Protein AF-A0A352MUH2-F1 (afdb_monomer_lite)

pLDDT: mean 90.33, std 11.45, range [41.47, 98.5]

Secondary structure (DSSP, 8-state):
-EEEEEESSS--HHHHHHHHHHHHHTT--EEEEE-SSS-THHHHS--SS--SSEEEEETTEEEEES-SSHHHHHHHTT--TTSPP--SEEEEEE-SHHHHHHTTGGG-SEEEE---SSHHHH-GGG-TT----

Radius of gyration: 14.77 Å; chains: 1; bounding box: 37×29×37 Å

Foldseek 3Di:
DAEEEEEFQDDCLVVQVVVVLVVVVVVFAEEEEELEPVQCVPVVADDPDDDQWDWDDDNRYIYTTNDQEPQVVCVRVVHDSPDDDPGPYYYYYYYDPSSCVRHVVVPGPYYHYDADPDCVRVPVVVDPPDDTD

Structure (mmCIF, N/CA/C/O backbone):
data_AF-A0A352MUH2-F1
#
_entry.id   AF-A0A352MUH2-F1
#
loop_
_atom_site.group_PDB
_atom_site.id
_atom_site.type_symbol
_atom_site.label_atom_id
_atom_site.label_alt_id
_atom_site.label_comp_id
_atom_site.label_asym_id
_atom_site.label_entity_id
_atom_site.label_seq_id
_atom_site.pdbx_PDB_ins_code
_atom_site.Cartn_x
_atom_site.Cartn_y
_atom_site.Cartn_z
_atom_site.occupancy
_atom_site.B_iso_or_equiv
_atom_site.auth_seq_id
_atom_site.auth_comp_id
_atom_site.auth_asym_id
_atom_site.auth_atom_id
_atom_site.pdbx_PDB_model_num
ATOM 1 N N . MET A 1 1 ? -3.017 -6.505 12.575 1.00 91.00 1 MET A N 1
ATOM 2 C CA . MET A 1 1 ? -2.745 -6.099 11.185 1.00 91.00 1 MET A CA 1
ATOM 3 C C . MET A 1 1 ? -1.536 -6.844 10.637 1.00 91.00 1 MET A C 1
ATOM 5 O O . MET A 1 1 ? -0.491 -6.833 11.277 1.00 91.00 1 MET A O 1
ATOM 9 N N . LYS A 1 2 ? -1.660 -7.500 9.479 1.00 94.88 2 LYS A N 1
ATOM 10 C CA . LYS A 1 2 ? -0.549 -8.133 8.752 1.00 94.88 2 LYS A CA 1
ATOM 11 C C . LYS A 1 2 ? -0.150 -7.264 7.560 1.00 94.88 2 LYS A C 1
ATOM 13 O O . LYS A 1 2 ? -0.996 -6.945 6.733 1.00 94.88 2 LYS A O 1
ATOM 18 N N . LYS A 1 3 ? 1.131 -6.906 7.465 1.00 95.31 3 LYS A N 1
ATOM 19 C CA . LYS A 1 3 ? 1.693 -6.148 6.336 1.00 95.31 3 LYS A CA 1
ATOM 20 C C . LYS A 1 3 ? 2.300 -7.115 5.322 1.00 95.31 3 LYS A C 1
ATOM 22 O O . LYS A 1 3 ? 3.208 -7.866 5.682 1.00 95.31 3 LYS A O 1
ATOM 27 N N . ILE A 1 4 ? 1.797 -7.100 4.092 1.00 97.00 4 ILE A N 1
ATOM 28 C CA . ILE A 1 4 ? 2.264 -7.938 2.986 1.00 97.00 4 ILE A CA 1
ATOM 29 C C . ILE A 1 4 ? 2.706 -7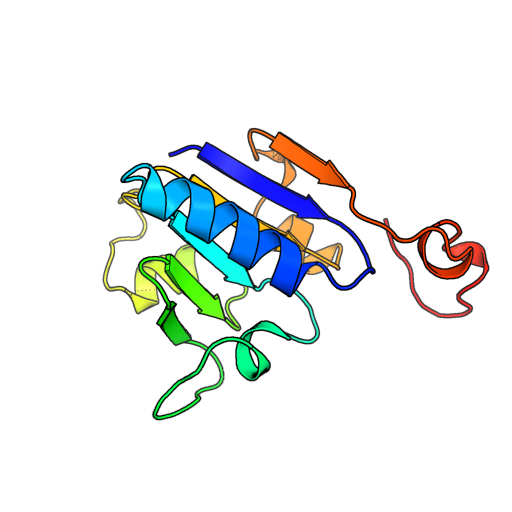.035 1.840 1.00 97.00 4 ILE A C 1
ATOM 31 O O . ILE A 1 4 ? 1.966 -6.149 1.427 1.00 97.00 4 ILE A O 1
ATOM 35 N N . SER A 1 5 ? 3.898 -7.279 1.314 1.00 97.38 5 SER A N 1
ATOM 36 C CA . SER A 1 5 ? 4.491 -6.444 0.270 1.00 97.38 5 SER A CA 1
ATOM 37 C C . SER A 1 5 ? 4.684 -7.261 -0.998 1.00 97.38 5 SER A C 1
ATOM 39 O O . SER A 1 5 ? 5.297 -8.325 -0.951 1.00 97.38 5 SER A O 1
ATOM 41 N N . PHE A 1 6 ? 4.173 -6.766 -2.119 1.00 97.44 6 PHE A N 1
ATOM 42 C CA . PHE A 1 6 ? 4.344 -7.336 -3.449 1.00 97.44 6 PHE A CA 1
ATOM 43 C C . PHE A 1 6 ? 5.333 -6.465 -4.217 1.00 97.44 6 PHE A C 1
ATOM 45 O O . PHE A 1 6 ? 5.079 -5.290 -4.460 1.00 97.44 6 PHE A O 1
ATOM 52 N N . ILE A 1 7 ? 6.480 -7.036 -4.567 1.00 95.12 7 ILE A N 1
ATOM 53 C CA . ILE A 1 7 ? 7.657 -6.299 -5.020 1.00 95.12 7 ILE A CA 1
ATOM 54 C C . ILE A 1 7 ? 8.024 -6.755 -6.429 1.00 95.12 7 ILE A C 1
ATOM 56 O O . ILE A 1 7 ? 8.189 -7.950 -6.666 1.00 95.12 7 ILE A O 1
ATOM 60 N N . GLY A 1 8 ? 8.176 -5.817 -7.360 1.00 91.56 8 GLY A N 1
ATOM 61 C CA . GLY A 1 8 ? 8.695 -6.108 -8.694 1.00 91.56 8 GLY A CA 1
ATOM 62 C C . GLY A 1 8 ? 8.250 -5.115 -9.761 1.00 91.56 8 GLY A C 1
ATOM 63 O O . GLY A 1 8 ? 7.250 -4.419 -9.605 1.00 91.56 8 GLY A O 1
ATOM 64 N N . ALA A 1 9 ? 8.997 -5.086 -10.863 1.00 88.00 9 ALA A N 1
ATOM 65 C CA . ALA A 1 9 ? 8.754 -4.242 -12.034 1.00 88.00 9 ALA A CA 1
ATOM 66 C C . ALA A 1 9 ? 7.521 -4.648 -12.857 1.00 88.00 9 ALA A C 1
ATOM 68 O O . ALA A 1 9 ? 6.969 -3.844 -13.610 1.00 88.00 9 ALA A O 1
ATOM 69 N N . TYR A 1 10 ? 7.137 -5.924 -12.771 1.00 90.06 10 TYR A N 1
ATOM 70 C CA . TYR A 1 10 ? 5.991 -6.460 -13.491 1.00 90.06 10 TYR A CA 1
ATOM 71 C C . TYR A 1 10 ? 4.687 -5.840 -12.974 1.00 90.06 10 TYR A C 1
ATOM 73 O O . TYR A 1 10 ? 4.611 -5.368 -11.835 1.00 90.06 10 TYR A O 1
ATOM 81 N N . ASP A 1 11 ? 3.656 -5.833 -13.816 1.00 90.56 11 ASP A N 1
ATOM 82 C CA . ASP A 1 11 ? 2.342 -5.340 -13.421 1.00 90.56 11 ASP A CA 1
ATOM 83 C C . ASP A 1 11 ? 1.676 -6.327 -12.454 1.00 90.56 11 ASP A C 1
ATOM 85 O O . ASP A 1 11 ? 1.365 -7.462 -12.811 1.00 90.56 11 ASP A O 1
ATOM 89 N N . LYS A 1 12 ? 1.512 -5.902 -11.200 1.00 94.50 12 LYS A N 1
ATOM 90 C CA . LYS A 1 12 ? 1.018 -6.740 -10.095 1.00 94.50 12 LYS A CA 1
ATOM 91 C C . LYS A 1 12 ? -0.389 -6.342 -9.661 1.00 94.50 12 LYS A C 1
ATOM 93 O O . LYS A 1 12 ? -0.993 -7.072 -8.879 1.00 94.50 12 LYS A O 1
ATOM 98 N N . THR A 1 13 ? -0.907 -5.210 -10.138 1.00 95.38 13 THR A N 1
ATOM 99 C CA . THR A 1 13 ? -2.074 -4.549 -9.547 1.00 95.38 13 THR A CA 1
ATOM 100 C C . THR A 1 13 ? -3.308 -5.455 -9.558 1.00 95.38 13 THR A C 1
ATOM 102 O O . THR A 1 13 ? -3.915 -5.667 -8.508 1.00 95.38 13 THR A O 1
ATOM 105 N N . ASP A 1 14 ? -3.620 -6.094 -10.691 1.00 94.62 14 ASP A N 1
ATOM 106 C CA . ASP A 1 14 ? -4.764 -7.013 -10.797 1.00 94.62 14 ASP A CA 1
ATOM 107 C C . ASP A 1 14 ? -4.630 -8.225 -9.866 1.00 94.62 14 ASP A C 1
ATOM 109 O O . ASP A 1 14 ? -5.577 -8.595 -9.170 1.00 94.62 14 ASP A O 1
ATOM 113 N N . LEU A 1 15 ? -3.440 -8.833 -9.807 1.00 95.81 15 LEU A N 1
ATOM 114 C CA . LEU A 1 15 ? -3.162 -9.963 -8.917 1.00 95.81 15 LEU A CA 1
ATOM 115 C C . LEU A 1 15 ? -3.421 -9.581 -7.453 1.00 95.81 15 LEU A C 1
ATOM 117 O O . LEU A 1 15 ? -4.072 -10.329 -6.722 1.00 95.81 15 LEU A O 1
ATOM 121 N N . ILE A 1 16 ? -2.925 -8.415 -7.034 1.00 97.75 16 ILE A N 1
ATOM 122 C CA . ILE A 1 16 ? -3.069 -7.909 -5.666 1.00 97.75 16 ILE A CA 1
ATOM 123 C C . ILE A 1 16 ? -4.545 -7.661 -5.340 1.00 97.75 16 ILE A C 1
ATOM 125 O O . ILE A 1 16 ? -5.011 -8.111 -4.290 1.00 97.75 16 ILE A O 1
ATOM 129 N N . ILE A 1 17 ? -5.292 -7.018 -6.243 1.00 97.12 17 ILE A N 1
ATOM 130 C CA . ILE A 1 17 ? -6.732 -6.771 -6.080 1.00 97.12 17 ILE A CA 1
ATOM 131 C C . ILE A 1 17 ? -7.498 -8.096 -5.968 1.00 97.12 17 ILE A C 1
ATOM 133 O O . ILE A 1 17 ? -8.320 -8.258 -5.064 1.00 97.12 17 ILE A O 1
ATOM 137 N N . TYR A 1 18 ? -7.199 -9.090 -6.811 1.00 96.75 18 TYR A N 1
ATOM 138 C CA . TYR A 1 18 ? -7.859 -10.395 -6.735 1.00 96.75 18 TYR A CA 1
ATOM 139 C C . TYR A 1 18 ? -7.595 -11.122 -5.414 1.00 96.75 18 TYR A C 1
ATOM 141 O O . TYR A 1 18 ? -8.526 -11.681 -4.829 1.00 96.75 18 TYR A O 1
ATOM 149 N N . ILE A 1 19 ? -6.359 -11.095 -4.908 1.00 97.81 19 ILE A N 1
ATOM 150 C CA . ILE A 1 19 ? -6.030 -11.681 -3.600 1.00 97.81 19 ILE A CA 1
ATOM 151 C C . ILE A 1 19 ? -6.754 -10.924 -2.477 1.00 97.81 19 ILE A C 1
ATOM 153 O O . ILE A 1 19 ? -7.310 -11.554 -1.575 1.00 97.81 19 ILE A O 1
ATOM 157 N N . ALA A 1 20 ? -6.787 -9.589 -2.532 1.00 98.19 20 ALA A N 1
ATOM 158 C CA . ALA A 1 20 ? -7.482 -8.764 -1.546 1.00 98.19 20 ALA A CA 1
ATOM 159 C C . ALA A 1 20 ? -8.979 -9.099 -1.505 1.00 98.19 20 ALA A C 1
ATOM 161 O O . ALA A 1 20 ? -9.540 -9.304 -0.429 1.00 98.19 20 ALA A O 1
ATOM 162 N N . ARG A 1 21 ? -9.601 -9.287 -2.670 1.00 97.81 21 ARG A N 1
ATOM 163 C CA . ARG A 1 21 ? -11.007 -9.680 -2.778 1.00 97.81 21 ARG A CA 1
ATOM 164 C C . ARG A 1 21 ? -11.305 -11.039 -2.154 1.00 97.81 21 ARG A C 1
ATOM 166 O O . ARG A 1 21 ? -12.336 -11.201 -1.506 1.00 97.81 21 ARG A O 1
ATOM 173 N N . LEU A 1 22 ? -10.408 -12.018 -2.308 1.00 98.19 22 LEU A N 1
ATOM 174 C CA . LEU A 1 22 ? -10.549 -13.317 -1.638 1.00 98.19 22 LEU A CA 1
ATOM 175 C C . LEU A 1 22 ? -10.547 -13.156 -0.111 1.00 98.19 22 LEU A C 1
ATOM 177 O O . LEU A 1 22 ? -11.357 -13.778 0.575 1.00 98.19 22 LEU A O 1
ATOM 181 N N . LEU A 1 23 ? -9.684 -12.291 0.427 1.00 98.31 23 LEU A N 1
ATOM 182 C CA . LEU A 1 23 ? -9.651 -11.994 1.860 1.00 98.31 23 LEU A CA 1
ATOM 183 C C . LEU A 1 23 ? -10.915 -11.264 2.333 1.00 98.31 23 LEU A C 1
ATOM 185 O O . LEU A 1 23 ? -11.469 -11.626 3.373 1.00 98.31 23 LEU A O 1
ATOM 189 N N . VAL A 1 24 ? -11.416 -10.302 1.558 1.00 98.38 24 VAL A N 1
ATOM 190 C CA . VAL A 1 24 ? -12.690 -9.621 1.837 1.00 98.38 24 VAL A CA 1
ATOM 191 C C . VAL A 1 24 ? -13.853 -10.613 1.853 1.00 98.38 24 VAL A C 1
ATOM 193 O O . VAL A 1 24 ? -14.657 -10.598 2.785 1.00 98.38 24 VAL A O 1
ATOM 196 N N . ALA A 1 25 ? -13.905 -11.556 0.906 1.00 98.12 25 ALA A N 1
ATOM 197 C CA . ALA A 1 25 ? -14.902 -12.631 0.899 1.00 98.12 25 ALA A CA 1
ATOM 198 C C . ALA A 1 25 ? -14.823 -13.522 2.158 1.00 98.12 25 ALA A C 1
ATOM 200 O O . ALA A 1 25 ? -15.834 -14.042 2.631 1.00 98.12 25 ALA A O 1
ATOM 201 N N . MET A 1 26 ? -13.635 -13.642 2.759 1.00 98.12 26 MET A N 1
ATOM 202 C CA . MET A 1 26 ? -13.400 -14.293 4.055 1.00 98.12 26 MET A CA 1
ATOM 203 C C . MET A 1 26 ? -13.640 -13.366 5.263 1.00 98.12 26 MET A C 1
ATOM 205 O O . MET A 1 26 ? -13.239 -13.695 6.385 1.00 98.12 26 MET A O 1
ATOM 209 N N . LYS A 1 27 ? -14.311 -12.226 5.052 1.00 98.00 27 LYS A N 1
ATOM 210 C CA . LYS A 1 27 ? -14.643 -11.203 6.055 1.00 98.00 27 LYS A CA 1
ATOM 211 C C . LYS A 1 27 ? -13.410 -10.576 6.712 1.00 98.00 27 LYS A C 1
ATOM 213 O O . LYS A 1 27 ? -13.409 -10.345 7.921 1.00 98.00 27 LYS A O 1
ATOM 218 N N . LYS A 1 28 ? -12.350 -10.347 5.934 1.00 98.44 28 LYS A N 1
ATOM 219 C CA . LYS A 1 28 ? -11.151 -9.622 6.373 1.00 98.44 28 LYS A CA 1
ATOM 220 C C . LYS A 1 28 ? -11.155 -8.202 5.833 1.00 98.44 28 LYS A C 1
ATOM 222 O O . LYS A 1 28 ? -11.462 -8.005 4.664 1.00 98.44 28 LYS A O 1
ATOM 227 N N . SER A 1 29 ? -10.780 -7.234 6.665 1.00 98.31 29 SER A N 1
ATOM 228 C CA . SER A 1 29 ? -10.570 -5.856 6.210 1.00 98.31 29 SER A CA 1
ATOM 229 C C . SER A 1 29 ? -9.191 -5.718 5.561 1.00 98.31 29 SER A C 1
ATOM 231 O O . SER A 1 29 ? -8.174 -6.115 6.142 1.00 98.31 29 SER A O 1
ATOM 233 N N . VAL A 1 30 ? -9.153 -5.174 4.344 1.00 98.50 30 VAL A N 1
ATOM 234 C CA . VAL A 1 30 ? -7.930 -5.062 3.541 1.00 98.50 30 VAL A CA 1
ATOM 235 C C . VAL A 1 30 ? -7.763 -3.635 3.042 1.00 98.50 30 VAL A C 1
ATOM 237 O O . VAL A 1 30 ? -8.682 -3.082 2.443 1.00 98.50 30 VAL A O 1
ATOM 240 N N . LEU A 1 31 ? -6.572 -3.081 3.260 1.00 98.31 31 LEU A N 1
ATOM 241 C CA . LEU A 1 31 ? -6.103 -1.862 2.612 1.00 98.31 31 LEU A CA 1
ATOM 242 C C . LEU A 1 31 ? -5.054 -2.232 1.561 1.00 98.31 31 LEU A C 1
ATOM 244 O O . LEU A 1 31 ? -4.032 -2.830 1.896 1.00 98.31 31 LEU A O 1
ATOM 248 N N . VAL A 1 32 ? -5.277 -1.859 0.307 1.00 98.44 32 VAL A N 1
ATOM 249 C CA . VAL A 1 32 ? -4.282 -1.941 -0.767 1.00 98.44 32 VAL A CA 1
ATOM 250 C C . VAL A 1 32 ? -3.671 -0.562 -0.963 1.00 98.44 32 VAL A C 1
ATOM 252 O O . VAL A 1 32 ? -4.377 0.413 -1.182 1.00 98.44 32 VAL A O 1
ATOM 255 N 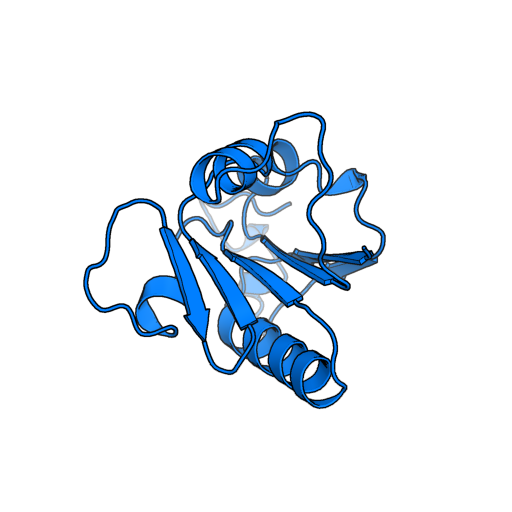N . VAL A 1 33 ? -2.351 -0.475 -0.885 1.00 98.12 33 VAL A N 1
ATOM 256 C CA . VAL A 1 33 ? -1.587 0.747 -1.119 1.00 98.12 33 VAL A CA 1
ATOM 257 C C . VAL A 1 33 ? -0.874 0.611 -2.457 1.00 98.12 33 VAL A C 1
ATOM 259 O O . VAL A 1 33 ? 0.066 -0.177 -2.584 1.00 98.12 33 VAL A O 1
ATOM 262 N N . ASP A 1 34 ? -1.322 1.384 -3.445 1.00 97.62 34 ASP A N 1
ATOM 263 C CA . ASP A 1 34 ? -0.610 1.547 -4.709 1.00 97.62 34 ASP A CA 1
ATOM 264 C C . ASP A 1 34 ? 0.530 2.547 -4.505 1.00 97.62 34 ASP A C 1
ATOM 266 O O . ASP A 1 34 ? 0.348 3.767 -4.563 1.00 97.62 34 ASP A O 1
ATOM 270 N N . ALA A 1 35 ? 1.704 1.992 -4.219 1.00 96.38 35 ALA A N 1
ATOM 271 C CA . ALA A 1 35 ? 2.953 2.717 -4.057 1.00 96.38 35 ALA A CA 1
ATOM 272 C C . ALA A 1 35 ? 3.846 2.569 -5.302 1.00 96.38 35 ALA A C 1
ATOM 274 O O . ALA A 1 35 ? 5.058 2.785 -5.226 1.00 96.38 35 ALA A O 1
ATOM 275 N N . THR A 1 36 ? 3.264 2.198 -6.447 1.00 95.81 36 THR A N 1
ATOM 276 C CA . THR A 1 36 ? 3.991 2.122 -7.715 1.00 95.81 36 THR A CA 1
ATOM 277 C C . THR A 1 36 ? 4.207 3.508 -8.309 1.00 95.81 36 THR A C 1
ATOM 279 O O . THR A 1 36 ? 3.415 4.426 -8.087 1.00 95.81 36 THR A O 1
ATOM 282 N N . VAL A 1 37 ? 5.251 3.678 -9.121 1.00 93.19 37 VAL A N 1
ATOM 283 C CA . VAL A 1 37 ? 5.532 4.966 -9.785 1.00 93.19 37 VAL A CA 1
ATOM 284 C C . VAL A 1 37 ? 4.387 5.374 -10.720 1.00 93.19 37 VAL A C 1
ATOM 286 O O . VAL A 1 37 ? 3.987 6.538 -10.768 1.00 93.19 37 VAL A O 1
ATOM 289 N N . ASN A 1 38 ? 3.837 4.414 -11.467 1.00 91.94 38 ASN A N 1
ATOM 290 C CA . ASN A 1 38 ? 2.802 4.684 -12.468 1.00 91.94 38 ASN A CA 1
ATOM 291 C C . ASN A 1 38 ? 1.390 4.794 -11.879 1.00 91.94 38 ASN A C 1
ATOM 293 O O . ASN A 1 38 ? 0.503 5.370 -12.525 1.00 91.94 38 ASN A O 1
ATOM 297 N N . GLN A 1 39 ? 1.191 4.279 -10.664 1.00 92.00 39 GLN A N 1
ATOM 298 C CA . GLN A 1 39 ? -0.078 4.284 -9.940 1.00 92.00 39 GLN A CA 1
ATOM 299 C C . GLN A 1 39 ? -1.210 3.700 -10.790 1.00 92.00 39 GLN A C 1
ATOM 301 O O . GLN A 1 39 ? -2.214 4.367 -11.063 1.00 92.00 39 GLN A O 1
ATOM 306 N N . LYS A 1 40 ? -0.998 2.490 -11.325 1.00 90.88 40 LYS A N 1
ATOM 307 C CA . LYS A 1 40 ? -1.921 1.864 -12.283 1.00 90.88 40 LYS A CA 1
ATOM 308 C C . LYS A 1 40 ? -3.293 1.568 -11.680 1.00 90.88 40 LYS A C 1
ATOM 310 O O . LYS A 1 40 ? -4.263 1.528 -12.439 1.00 90.88 40 LYS A O 1
ATOM 315 N N . ALA A 1 41 ? -3.413 1.461 -10.353 1.00 93.00 41 ALA A N 1
ATOM 316 C CA . ALA A 1 41 ? -4.693 1.224 -9.696 1.00 93.00 41 ALA A CA 1
ATOM 317 C C . ALA A 1 41 ? -5.738 2.296 -10.042 1.00 93.00 41 ALA A C 1
ATOM 319 O O . ALA A 1 41 ? -6.913 1.965 -10.136 1.00 93.00 41 ALA A O 1
ATOM 320 N N . LYS A 1 42 ? -5.339 3.539 -10.362 1.00 92.88 42 LYS A N 1
ATOM 321 C CA . LYS A 1 42 ? -6.273 4.610 -10.780 1.00 92.88 42 LYS A CA 1
ATOM 322 C C . LYS A 1 42 ? -7.029 4.330 -12.084 1.00 92.88 42 LYS A C 1
ATOM 324 O O . LYS A 1 42 ? -7.974 5.045 -12.402 1.00 92.88 42 LYS A O 1
ATOM 329 N N . TYR A 1 43 ? -6.572 3.353 -12.870 1.00 90.50 43 TYR A N 1
ATOM 330 C CA . TYR A 1 43 ? -7.211 2.930 -14.118 1.00 90.50 43 TYR A CA 1
ATOM 331 C C . TYR A 1 43 ? -8.017 1.635 -13.966 1.00 90.50 43 TYR A C 1
ATOM 333 O O . TYR A 1 43 ? -8.839 1.336 -14.827 1.00 90.50 43 TYR A O 1
ATOM 341 N N . VAL A 1 44 ? -7.775 0.876 -12.895 1.00 89.56 44 VAL A N 1
ATOM 342 C CA . VAL A 1 44 ? -8.445 -0.404 -12.609 1.00 89.56 44 VAL A CA 1
ATOM 343 C C . VAL A 1 44 ? -9.574 -0.211 -11.595 1.00 89.56 44 VAL A C 1
ATOM 345 O O . VAL A 1 44 ? -10.629 -0.827 -11.713 1.00 89.56 44 VAL A O 1
ATOM 348 N N . VAL A 1 45 ? -9.369 0.681 -10.625 1.00 90.94 45 VAL A N 1
ATOM 349 C CA . VAL A 1 45 ? -10.312 1.001 -9.556 1.00 90.94 45 VAL A CA 1
ATOM 350 C C . VAL A 1 45 ? -11.108 2.259 -9.929 1.00 90.94 45 VAL A C 1
ATOM 352 O O . VAL A 1 45 ? -10.516 3.333 -10.066 1.00 90.94 45 VAL A O 1
ATOM 355 N N . PRO A 1 46 ? -12.440 2.167 -10.107 1.00 88.12 46 PRO A N 1
ATOM 356 C CA . PRO A 1 46 ? -13.269 3.318 -10.449 1.00 88.12 46 PRO A CA 1
ATOM 357 C C . PRO A 1 46 ? -13.308 4.364 -9.329 1.00 88.12 46 PRO A C 1
ATOM 359 O O . PRO A 1 46 ? -13.451 4.027 -8.159 1.00 88.12 46 PRO A O 1
ATOM 362 N N . VAL A 1 47 ? -13.275 5.647 -9.696 1.00 90.06 47 VAL A N 1
ATOM 363 C CA . VAL A 1 47 ? -13.443 6.770 -8.762 1.00 90.06 47 VAL A CA 1
ATOM 364 C C . VAL A 1 47 ? -14.301 7.863 -9.399 1.00 90.06 47 VAL A C 1
ATOM 366 O O . VAL A 1 47 ? -14.208 8.116 -10.599 1.00 90.06 47 VAL A O 1
ATOM 369 N N . ILE A 1 48 ? -15.152 8.516 -8.602 1.00 81.00 48 ILE A N 1
ATOM 370 C CA . ILE A 1 48 ? -16.079 9.552 -9.094 1.00 81.00 48 ILE A CA 1
ATOM 371 C C . ILE A 1 48 ? -15.320 10.822 -9.499 1.00 81.00 48 ILE A C 1
ATOM 373 O O . ILE A 1 48 ? -15.578 11.378 -10.561 1.00 81.00 48 ILE A O 1
ATOM 377 N N . ASN A 1 49 ? -14.379 11.269 -8.662 1.00 81.31 49 ASN A N 1
ATOM 378 C CA . ASN A 1 49 ? -13.578 12.473 -8.883 1.00 81.31 49 ASN A CA 1
ATOM 379 C C . ASN A 1 49 ? -12.106 12.183 -8.555 1.00 81.31 49 ASN A C 1
ATOM 381 O O . ASN A 1 49 ? -11.725 12.257 -7.384 1.00 81.31 49 ASN A O 1
ATOM 385 N N . 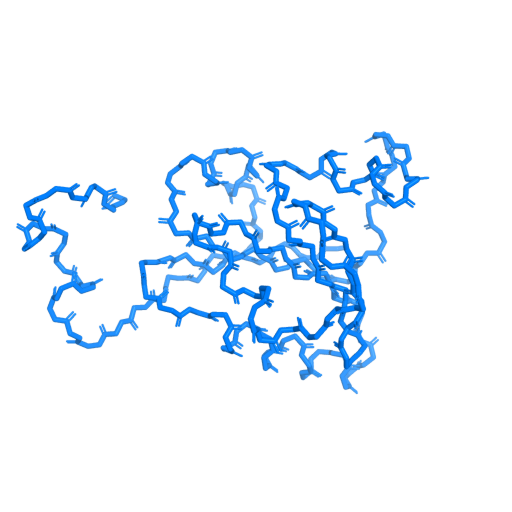PRO A 1 50 ? -11.274 11.837 -9.550 1.00 76.62 50 PRO A N 1
ATOM 386 C CA . PRO A 1 50 ? -9.874 11.530 -9.303 1.00 76.62 50 PRO A CA 1
ATOM 3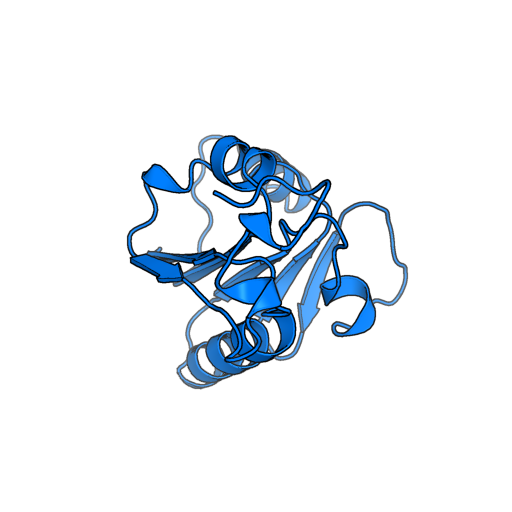87 C C . PRO A 1 50 ? -9.115 12.787 -8.860 1.00 76.62 50 PRO A C 1
ATOM 389 O O . PRO A 1 50 ? -9.152 13.826 -9.519 1.00 76.62 50 PRO A O 1
ATOM 392 N N . SER A 1 51 ? -8.391 12.677 -7.750 1.00 87.94 51 SER A N 1
ATOM 393 C CA . SER A 1 51 ? -7.385 13.648 -7.313 1.00 87.94 51 SER A CA 1
ATOM 394 C C . SER A 1 51 ? -5.982 13.049 -7.472 1.00 87.94 51 SER A C 1
ATOM 396 O O . SER A 1 51 ? -5.820 11.902 -7.889 1.00 87.94 51 SER A O 1
ATOM 398 N N . LYS A 1 52 ? -4.941 13.817 -7.123 1.00 89.81 52 LYS A N 1
ATOM 399 C CA . LYS A 1 52 ? -3.564 13.298 -7.087 1.00 89.81 52 LYS A CA 1
ATOM 400 C C . LYS A 1 52 ? -3.401 12.160 -6.070 1.00 89.81 52 LYS A C 1
ATOM 402 O O . LYS A 1 52 ? -2.655 11.227 -6.333 1.00 89.81 52 LYS A O 1
ATOM 407 N N . THR A 1 53 ? -4.071 12.267 -4.923 1.00 94.44 53 THR A N 1
ATOM 408 C CA . THR A 1 53 ? -3.992 11.302 -3.821 1.00 94.44 53 THR A CA 1
ATOM 409 C C . THR A 1 53 ? -5.371 11.077 -3.226 1.00 94.44 53 THR A C 1
ATOM 411 O O . THR A 1 53 ? -6.037 12.045 -2.837 1.00 94.44 53 THR A O 1
ATOM 414 N N . TYR A 1 54 ? -5.803 9.826 -3.131 1.00 95.50 54 TYR A N 1
ATOM 415 C CA . TYR A 1 54 ? -7.111 9.491 -2.576 1.00 95.50 54 TYR A CA 1
ATOM 416 C C . TYR A 1 54 ? -7.166 8.056 -2.066 1.00 95.50 54 TYR A C 1
ATOM 418 O O . TYR A 1 54 ? -6.429 7.185 -2.528 1.00 95.50 54 TYR A O 1
ATOM 426 N N . VAL A 1 55 ? -8.075 7.830 -1.120 1.00 95.62 55 VAL A N 1
ATOM 427 C CA . VAL A 1 55 ? -8.521 6.497 -0.716 1.00 95.62 55 VAL A CA 1
ATOM 428 C C . VAL A 1 55 ? -9.929 6.299 -1.258 1.00 95.62 55 VAL A C 1
ATOM 430 O O . VAL A 1 55 ? -10.771 7.189 -1.134 1.00 95.62 55 VAL A O 1
ATOM 433 N N . THR A 1 56 ? -10.183 5.159 -1.888 1.00 95.88 56 THR A N 1
ATOM 434 C CA . THR A 1 56 ? -11.507 4.793 -2.396 1.00 95.88 56 THR A CA 1
ATOM 435 C C . THR A 1 56 ? -11.819 3.340 -2.072 1.00 95.88 56 THR A C 1
ATOM 437 O O . THR A 1 56 ? -10.903 2.544 -1.884 1.00 95.88 56 THR A O 1
ATOM 440 N N . GLU A 1 57 ? -13.101 3.007 -1.984 1.00 95.12 57 GLU A N 1
ATOM 441 C CA . GLU A 1 57 ? -13.564 1.648 -1.719 1.00 95.12 57 GLU A CA 1
ATOM 442 C C . GLU A 1 57 ? -13.900 0.953 -3.044 1.00 95.12 57 GLU A C 1
ATOM 444 O O . GLU A 1 57 ? -14.543 1.538 -3.919 1.00 95.12 57 GLU A O 1
ATOM 449 N N . PHE A 1 58 ? -13.449 -0.292 -3.189 1.00 95.56 58 PHE A N 1
ATOM 450 C CA . PHE A 1 58 ? -13.719 -1.136 -4.344 1.00 95.56 58 PHE A CA 1
ATOM 451 C C . PHE A 1 58 ? -13.898 -2.605 -3.948 1.00 95.56 58 PHE A C 1
ATOM 453 O O . PHE A 1 58 ? -12.958 -3.261 -3.504 1.00 95.56 58 PHE A O 1
ATOM 460 N N . GLU A 1 59 ? -15.102 -3.146 -4.147 1.00 94.75 59 GLU A N 1
ATOM 461 C CA . GLU A 1 59 ? -15.451 -4.547 -3.842 1.00 94.75 59 GLU A CA 1
ATOM 462 C C . GLU A 1 59 ? -15.143 -4.973 -2.384 1.00 94.75 59 GLU A C 1
ATOM 464 O O . GLU A 1 59 ? -14.769 -6.114 -2.109 1.00 94.75 59 GLU A O 1
ATOM 469 N N . GLY A 1 60 ? -15.322 -4.055 -1.437 1.00 96.38 60 GLY A N 1
ATOM 470 C CA . GLY A 1 60 ? -15.042 -4.172 -0.006 1.00 96.38 60 GLY A CA 1
ATOM 471 C C . GLY A 1 60 ? -13.572 -3.972 0.375 1.00 96.38 60 GLY A C 1
ATOM 472 O O . GLY A 1 60 ? -13.198 -4.266 1.513 1.00 96.38 60 GLY A O 1
ATOM 473 N N . ILE A 1 61 ? -12.738 -3.514 -0.562 1.00 98.06 61 ILE A N 1
ATOM 474 C CA . ILE A 1 61 ? -11.311 -3.237 -0.379 1.00 98.06 61 ILE A CA 1
ATOM 475 C C . ILE A 1 61 ? -11.114 -1.723 -0.335 1.00 98.06 61 ILE A C 1
ATOM 477 O O . ILE A 1 61 ? -11.537 -1.026 -1.253 1.00 98.06 61 ILE A O 1
ATOM 481 N N . ASP A 1 62 ? -10.400 -1.219 0.668 1.00 97.75 62 ASP A N 1
ATOM 482 C CA . ASP A 1 62 ? -9.933 0.166 0.627 1.00 97.75 62 ASP A CA 1
ATOM 483 C C . ASP A 1 62 ? -8.650 0.233 -0.205 1.00 97.75 62 ASP A C 1
ATOM 485 O O . ASP A 1 62 ? -7.706 -0.522 0.027 1.00 97.75 62 ASP A O 1
ATOM 489 N N . VAL A 1 63 ? -8.600 1.135 -1.182 1.00 97.75 63 VAL A N 1
ATOM 490 C CA . VAL A 1 63 ? -7.461 1.316 -2.085 1.00 97.75 63 VAL A CA 1
ATOM 491 C C . VAL A 1 63 ? -6.928 2.736 -1.946 1.00 97.75 63 VAL A C 1
ATOM 493 O O . VAL A 1 63 ? -7.621 3.705 -2.252 1.00 97.75 63 VAL A O 1
ATOM 496 N N . ALA A 1 64 ? -5.689 2.860 -1.478 1.00 97.44 64 ALA A N 1
ATOM 497 C CA . ALA A 1 64 ? -4.971 4.115 -1.314 1.00 97.44 64 ALA A CA 1
ATOM 498 C C . ALA A 1 64 ? -4.011 4.330 -2.487 1.00 97.44 64 ALA A C 1
ATOM 500 O O . ALA A 1 64 ? -3.108 3.525 -2.710 1.00 97.44 64 ALA A O 1
ATOM 501 N N . ILE A 1 65 ? -4.192 5.431 -3.215 1.00 96.56 65 ILE A N 1
ATOM 502 C CA . ILE A 1 65 ? -3.453 5.736 -4.443 1.00 96.56 65 ILE A CA 1
ATOM 503 C C . ILE A 1 65 ? -2.755 7.084 -4.294 1.00 96.56 65 ILE A C 1
ATOM 505 O O . ILE A 1 65 ? -3.354 8.062 -3.844 1.00 96.56 65 ILE A O 1
ATOM 509 N N . GLY A 1 66 ? -1.488 7.142 -4.703 1.00 94.81 66 GLY A N 1
ATOM 510 C CA . GLY A 1 66 ? -0.736 8.392 -4.846 1.00 94.81 66 GLY A CA 1
ATOM 511 C C . GLY A 1 66 ? -0.061 8.919 -3.581 1.00 94.81 66 GLY A C 1
ATOM 512 O O . GLY A 1 66 ? 0.558 9.982 -3.618 1.00 94.81 66 GLY A O 1
ATOM 513 N N . PHE A 1 67 ? -0.161 8.193 -2.472 1.00 96.88 67 PHE A N 1
ATOM 514 C CA . PHE A 1 67 ? 0.520 8.534 -1.227 1.00 96.88 67 PHE A CA 1
ATOM 515 C C . PHE A 1 67 ? 1.989 8.101 -1.260 1.00 96.88 67 PHE A C 1
ATOM 517 O O . PHE A 1 67 ? 2.349 7.174 -1.980 1.00 96.88 67 PHE A O 1
ATOM 524 N N . ASN A 1 68 ? 2.828 8.761 -0.456 1.00 95.56 68 ASN A N 1
ATOM 525 C CA . ASN A 1 68 ? 4.255 8.438 -0.380 1.00 95.56 68 ASN A CA 1
ATOM 526 C C . ASN A 1 68 ? 4.614 7.644 0.877 1.00 95.56 68 ASN A C 1
ATOM 528 O O . ASN A 1 68 ? 5.598 6.917 0.869 1.00 95.56 68 ASN A O 1
ATOM 532 N N . LYS A 1 69 ? 3.843 7.776 1.960 1.00 95.44 69 LYS A N 1
ATOM 533 C CA . LYS A 1 69 ? 4.074 7.074 3.230 1.00 95.44 69 LYS A CA 1
ATOM 534 C C . LYS A 1 69 ? 2.761 6.787 3.948 1.00 95.44 69 LYS A C 1
ATOM 536 O O . LYS A 1 69 ? 1.725 7.392 3.676 1.00 95.44 69 LYS A O 1
ATOM 541 N N . ILE A 1 70 ? 2.809 5.876 4.918 1.00 94.94 70 ILE A N 1
ATOM 542 C CA . ILE A 1 70 ? 1.614 5.439 5.655 1.00 94.94 70 ILE A CA 1
ATOM 543 C C . ILE A 1 70 ? 0.962 6.565 6.474 1.00 94.94 70 ILE A C 1
ATOM 545 O O . ILE A 1 70 ? -0.255 6.569 6.632 1.00 94.94 70 ILE A O 1
ATOM 549 N N . SER A 1 71 ? 1.742 7.536 6.966 1.00 94.75 71 SER A N 1
ATOM 550 C CA . SER A 1 71 ? 1.205 8.670 7.731 1.00 94.75 71 SER A CA 1
ATOM 551 C C . SER A 1 71 ? 0.344 9.592 6.865 1.00 94.75 71 SER A C 1
ATOM 553 O O . SER A 1 71 ? -0.648 10.119 7.352 1.00 94.75 71 SER A O 1
ATOM 555 N N . ASP A 1 72 ? 0.655 9.731 5.571 1.00 95.88 72 ASP A N 1
ATOM 556 C CA . ASP A 1 72 ? -0.166 10.524 4.647 1.00 95.88 72 ASP A CA 1
ATOM 557 C C . ASP A 1 72 ? -1.554 9.893 4.476 1.00 95.88 72 ASP A C 1
ATOM 559 O O . ASP A 1 72 ? -2.560 10.600 4.430 1.00 95.88 72 ASP A O 1
ATOM 563 N N . ILE A 1 73 ? -1.610 8.556 4.447 1.00 96.69 73 ILE A N 1
ATOM 564 C CA . ILE A 1 73 ? -2.865 7.800 4.386 1.00 96.69 73 ILE A CA 1
ATOM 565 C C . ILE A 1 73 ? -3.656 7.992 5.683 1.00 96.69 73 ILE A C 1
ATOM 567 O O . ILE A 1 73 ? -4.841 8.304 5.609 1.00 96.69 73 ILE A O 1
ATOM 571 N N . LYS A 1 74 ? -3.015 7.860 6.857 1.00 95.88 74 LYS A N 1
ATOM 572 C CA . LYS A 1 74 ? -3.660 8.100 8.165 1.00 95.88 74 LYS A CA 1
ATOM 573 C C . LYS A 1 74 ? -4.287 9.494 8.232 1.00 95.88 74 LYS A C 1
ATOM 575 O O . LYS A 1 74 ? -5.472 9.617 8.531 1.00 95.88 74 LYS A O 1
ATOM 580 N N . ASN A 1 75 ? -3.515 10.515 7.862 1.00 94.81 75 ASN A N 1
ATOM 581 C CA . ASN A 1 75 ? -3.969 11.903 7.839 1.00 94.81 75 ASN A CA 1
ATOM 582 C C . ASN A 1 75 ? -5.157 12.095 6.885 1.00 94.81 75 ASN A C 1
ATOM 584 O O . ASN A 1 75 ? -6.108 12.793 7.227 1.00 94.81 75 ASN A O 1
ATOM 588 N N . TYR A 1 76 ? -5.140 11.444 5.715 1.00 94.75 76 TYR A N 1
ATOM 589 C CA . TYR A 1 76 ? -6.234 11.517 4.744 1.00 94.75 76 TYR A CA 1
ATOM 590 C C . TYR A 1 76 ? -7.553 10.942 5.279 1.00 94.75 76 TYR A C 1
ATOM 592 O O . TYR A 1 76 ? -8.609 11.533 5.062 1.00 94.75 76 TYR A O 1
ATOM 600 N N . ILE A 1 77 ? -7.506 9.813 5.992 1.00 93.50 77 ILE A N 1
ATOM 601 C CA . ILE A 1 77 ? -8.702 9.164 6.562 1.00 93.50 77 ILE A CA 1
ATOM 602 C C . ILE A 1 77 ? -9.063 9.668 7.970 1.00 93.50 77 ILE A C 1
ATOM 604 O O . ILE A 1 77 ? -9.998 9.154 8.581 1.00 93.50 77 ILE A O 1
ATOM 608 N N . GLY A 1 78 ? -8.351 10.678 8.484 1.00 93.19 78 GLY A N 1
ATOM 609 C CA . GLY A 1 78 ? -8.642 11.317 9.770 1.00 93.19 78 GLY A CA 1
ATOM 610 C C . GLY A 1 78 ? -8.230 10.501 10.998 1.00 93.19 78 GLY A C 1
ATOM 611 O O . GLY A 1 78 ? -8.864 10.620 12.043 1.00 93.19 78 GLY A O 1
ATOM 612 N N . ILE A 1 79 ? -7.196 9.667 10.875 1.00 91.62 79 ILE A N 1
ATOM 613 C CA . ILE A 1 79 ? -6.615 8.892 11.979 1.00 91.62 79 ILE A CA 1
ATOM 614 C C . ILE A 1 79 ? -5.375 9.619 12.509 1.00 91.62 79 ILE A C 1
ATOM 616 O O . ILE A 1 79 ? -4.536 10.060 11.723 1.00 91.62 79 ILE A O 1
ATOM 620 N N . ASP A 1 80 ? -5.256 9.726 13.836 1.00 88.50 80 ASP A N 1
ATOM 621 C CA . ASP A 1 80 ? -4.089 10.320 14.502 1.00 88.50 80 ASP A CA 1
ATOM 622 C C . ASP A 1 80 ? -2.798 9.563 14.146 1.00 88.50 80 ASP A C 1
ATOM 624 O O . ASP A 1 80 ? -2.799 8.343 13.960 1.00 88.50 80 ASP A O 1
ATOM 628 N N . GLU A 1 81 ? -1.663 10.260 14.077 1.00 81.38 81 GLU A N 1
ATOM 629 C CA . GLU A 1 81 ? -0.386 9.639 13.711 1.00 81.38 81 GLU A CA 1
ATOM 630 C C . GLU A 1 81 ? 0.007 8.487 14.652 1.00 81.38 81 GLU A C 1
ATOM 632 O O . GLU A 1 81 ? 0.581 7.488 14.194 1.00 81.38 81 GLU A O 1
ATOM 637 N N . ASN A 1 82 ? -0.367 8.586 15.933 1.00 86.44 82 ASN A N 1
ATOM 638 C CA . ASN A 1 82 ? -0.088 7.590 16.968 1.00 86.44 82 ASN A CA 1
ATOM 639 C C . ASN A 1 82 ? -1.087 6.425 16.975 1.00 86.44 82 ASN A C 1
ATOM 641 O O . ASN A 1 82 ? -0.835 5.409 17.623 1.00 86.44 82 ASN A O 1
ATOM 645 N N . GLU A 1 83 ? -2.213 6.548 16.271 1.00 89.31 83 GLU A N 1
ATOM 646 C CA . GLU A 1 83 ? -3.211 5.488 16.179 1.00 89.31 83 GLU A CA 1
ATOM 647 C C . GLU A 1 83 ? -2.894 4.520 15.040 1.00 89.31 83 GLU A C 1
ATOM 649 O O . GLU A 1 83 ? -2.570 4.907 13.914 1.00 89.31 83 GLU A O 1
ATOM 654 N N . ASP A 1 84 ? -2.998 3.224 15.318 1.00 87.88 84 ASP A N 1
ATOM 655 C CA . ASP A 1 84 ? -2.805 2.199 14.302 1.00 87.88 84 ASP A CA 1
ATOM 656 C C . ASP A 1 84 ? -4.013 2.075 13.371 1.00 87.88 84 ASP A C 1
ATOM 658 O O . ASP A 1 84 ? -5.175 2.121 13.784 1.00 87.88 84 ASP A O 1
ATOM 662 N N . LEU A 1 85 ? -3.721 1.827 12.092 1.00 92.69 85 LEU A N 1
ATOM 663 C CA . LEU A 1 85 ? -4.740 1.493 11.107 1.00 92.69 85 LEU A CA 1
ATOM 664 C C . LEU A 1 85 ? -5.424 0.169 11.477 1.00 92.69 85 LEU A C 1
ATOM 666 O O . LEU A 1 85 ? -4.770 -0.855 11.693 1.00 92.69 85 LEU A O 1
ATOM 670 N N . LYS A 1 86 ? -6.758 0.169 11.503 1.00 93.06 86 LYS A N 1
ATOM 671 C CA . LYS A 1 86 ? -7.573 -0.982 11.926 1.00 93.06 86 LYS A CA 1
ATOM 672 C C . LYS A 1 86 ? -7.922 -1.909 10.756 1.00 93.06 86 LYS A C 1
ATOM 674 O O . LYS A 1 86 ? -9.091 -2.191 10.507 1.00 93.06 86 LYS A O 1
ATOM 679 N N . TYR A 1 87 ? -6.896 -2.412 10.068 1.00 96.94 87 TYR A N 1
ATOM 680 C CA . TYR A 1 87 ? -7.048 -3.435 9.027 1.00 96.94 87 TYR A CA 1
ATOM 681 C C . TYR A 1 87 ? -6.513 -4.797 9.476 1.00 96.94 87 TYR A C 1
ATOM 683 O O . TYR A 1 87 ? -5.501 -4.900 10.181 1.00 96.94 87 TYR A O 1
ATOM 691 N N . ASP A 1 88 ? -7.158 -5.871 9.021 1.00 97.81 88 ASP A N 1
ATOM 692 C CA . ASP A 1 88 ? -6.600 -7.215 9.143 1.00 97.81 88 ASP A CA 1
ATOM 693 C C . ASP A 1 88 ? -5.337 -7.342 8.282 1.00 97.81 88 ASP A C 1
ATOM 695 O O . ASP A 1 88 ? -4.330 -7.880 8.758 1.00 97.81 88 ASP A O 1
ATOM 699 N N . TYR A 1 89 ? -5.366 -6.793 7.060 1.00 97.81 89 TYR A N 1
ATOM 700 C CA . TYR A 1 89 ? -4.262 -6.819 6.098 1.00 97.81 89 TYR A CA 1
ATOM 701 C C . TYR A 1 89 ? -3.992 -5.449 5.474 1.00 97.81 89 TYR A C 1
ATOM 703 O O . TYR A 1 89 ? -4.917 -4.732 5.105 1.00 97.81 89 TYR A O 1
ATOM 711 N N . ILE A 1 90 ? -2.710 -5.131 5.294 1.00 97.50 90 ILE A N 1
ATOM 712 C CA . ILE A 1 90 ? -2.260 -4.071 4.388 1.00 97.50 90 ILE A CA 1
ATOM 713 C C . ILE A 1 90 ? -1.396 -4.702 3.308 1.00 97.50 90 ILE A C 1
ATOM 715 O O . ILE A 1 90 ? -0.428 -5.400 3.626 1.00 97.50 90 ILE A O 1
ATOM 719 N N . PHE A 1 91 ? -1.750 -4.451 2.053 1.00 98.12 91 PHE A N 1
ATOM 720 C CA . PHE A 1 91 ? -0.992 -4.845 0.876 1.00 98.12 91 PHE A CA 1
ATOM 721 C C . PHE A 1 91 ? -0.258 -3.637 0.310 1.00 98.12 91 PHE A C 1
ATOM 723 O O . PHE A 1 91 ? -0.869 -2.594 0.111 1.00 98.12 91 PHE A O 1
ATOM 730 N N . TYR A 1 92 ? 1.031 -3.785 0.027 1.00 97.75 92 TYR A N 1
ATOM 731 C CA . TYR A 1 92 ? 1.832 -2.767 -0.651 1.00 97.75 92 TYR A CA 1
ATOM 732 C C . TYR A 1 92 ? 2.197 -3.254 -2.056 1.00 97.75 92 TYR A C 1
ATOM 734 O O . TYR A 1 92 ? 2.848 -4.292 -2.177 1.00 97.75 92 TYR A O 1
ATOM 742 N N . ASP A 1 93 ? 1.792 -2.522 -3.096 1.00 97.50 93 ASP A N 1
ATOM 743 C CA . ASP A 1 93 ? 2.269 -2.712 -4.474 1.00 97.50 93 ASP A CA 1
ATOM 744 C C . ASP A 1 93 ? 3.503 -1.825 -4.696 1.00 97.50 93 ASP A C 1
ATOM 746 O O . ASP A 1 93 ? 3.397 -0.599 -4.684 1.00 97.50 93 ASP A O 1
ATOM 750 N N . ILE A 1 94 ? 4.682 -2.441 -4.820 1.00 96.12 94 ILE A N 1
ATOM 751 C CA . ILE A 1 94 ? 5.980 -1.756 -4.845 1.00 96.12 94 ILE A CA 1
ATOM 752 C C . ILE A 1 94 ? 6.735 -2.114 -6.125 1.00 96.12 94 ILE A C 1
ATOM 754 O O . ILE A 1 94 ? 6.968 -3.289 -6.425 1.00 96.12 94 ILE A O 1
ATOM 758 N N . ASP A 1 95 ? 7.188 -1.092 -6.846 1.00 94.31 95 ASP A N 1
ATOM 759 C CA . ASP A 1 95 ? 8.041 -1.220 -8.031 1.00 94.31 95 ASP A CA 1
ATOM 760 C C . ASP A 1 95 ? 9.323 -0.370 -7.950 1.00 94.31 95 ASP A C 1
ATOM 762 O O . ASP A 1 95 ? 10.118 -0.381 -8.880 1.00 94.31 95 ASP A O 1
ATOM 766 N N . SER A 1 96 ? 9.576 0.342 -6.849 1.00 92.88 96 SER A N 1
ATOM 767 C CA . SER A 1 96 ? 10.751 1.209 -6.729 1.00 92.88 96 SER A CA 1
ATOM 768 C C . SER A 1 96 ? 11.415 1.128 -5.355 1.00 92.88 96 SER A C 1
ATOM 770 O O . SER A 1 96 ? 10.773 0.834 -4.342 1.00 92.88 96 SER A O 1
ATOM 772 N N . LEU A 1 97 ? 12.720 1.421 -5.318 1.00 92.19 97 LEU A N 1
ATOM 773 C CA . LEU A 1 97 ? 13.490 1.505 -4.073 1.00 92.19 97 LEU A CA 1
ATOM 774 C C . LEU A 1 97 ? 13.026 2.675 -3.190 1.00 92.19 97 LEU A C 1
ATOM 776 O O . LEU A 1 97 ? 13.032 2.572 -1.963 1.00 92.19 97 LEU A O 1
ATOM 780 N N . GLU A 1 98 ? 12.594 3.774 -3.813 1.00 94.19 98 GLU A N 1
ATOM 781 C CA . GLU A 1 98 ? 12.040 4.932 -3.110 1.00 94.19 98 GLU A CA 1
ATOM 782 C C . GLU A 1 98 ? 10.790 4.528 -2.321 1.00 94.19 98 GLU A C 1
ATOM 784 O O . GLU A 1 98 ? 10.744 4.713 -1.106 1.00 94.19 98 GLU A O 1
ATOM 789 N N . SER A 1 99 ? 9.821 3.882 -2.974 1.00 94.81 99 SER A N 1
ATOM 790 C CA . SER A 1 99 ? 8.608 3.392 -2.315 1.00 94.81 99 SER A CA 1
ATOM 791 C C . SER A 1 99 ? 8.911 2.324 -1.263 1.00 94.81 99 SER A C 1
ATOM 793 O O . SER A 1 99 ? 8.305 2.325 -0.191 1.00 94.81 99 SER A O 1
ATOM 795 N N . PHE A 1 100 ? 9.879 1.438 -1.526 1.00 94.94 100 PHE A N 1
ATOM 796 C CA . PHE A 1 100 ? 10.339 0.449 -0.549 1.00 94.94 100 PHE A CA 1
ATOM 797 C C . PHE A 1 100 ? 10.823 1.112 0.750 1.00 94.94 100 PHE A C 1
ATOM 799 O O . PHE A 1 100 ? 10.470 0.673 1.847 1.00 94.94 100 PHE A O 1
ATOM 806 N N . THR A 1 101 ? 11.587 2.197 0.613 1.00 95.38 101 THR A N 1
ATOM 807 C CA . THR A 1 101 ? 12.121 2.970 1.739 1.00 95.38 101 THR A CA 1
ATOM 808 C C . THR A 1 101 ? 11.017 3.764 2.431 1.00 95.38 101 THR A C 1
ATOM 810 O O . THR A 1 101 ? 10.840 3.637 3.637 1.00 95.38 101 THR A O 1
ATOM 813 N N . ASN A 1 102 ? 10.215 4.528 1.684 1.00 96.19 102 ASN A N 1
ATOM 814 C CA . ASN A 1 102 ? 9.216 5.434 2.261 1.00 96.19 102 ASN A CA 1
ATOM 815 C C . ASN A 1 102 ? 8.109 4.707 3.046 1.00 96.19 102 ASN A C 1
ATOM 817 O O . ASN A 1 102 ? 7.534 5.269 3.983 1.00 96.19 102 ASN A O 1
ATOM 821 N N . TYR A 1 103 ? 7.813 3.456 2.683 1.00 95.56 103 TYR A N 1
ATOM 822 C CA . TYR A 1 103 ? 6.841 2.614 3.381 1.00 95.56 103 TYR A CA 1
ATOM 823 C C . TYR A 1 103 ? 7.457 1.674 4.427 1.00 95.56 103 TYR A C 1
ATOM 825 O O . TYR A 1 103 ? 6.719 0.884 5.022 1.00 95.56 103 TYR A O 1
ATOM 833 N N . ASN A 1 104 ? 8.768 1.767 4.688 1.00 94.00 104 ASN A N 1
ATOM 834 C CA . ASN A 1 104 ? 9.503 0.903 5.619 1.00 94.00 104 ASN A CA 1
ATOM 835 C C . ASN A 1 104 ? 9.212 -0.587 5.362 1.00 94.00 104 ASN A C 1
ATOM 837 O O . ASN A 1 104 ? 8.845 -1.347 6.263 1.00 94.00 104 ASN A O 1
ATOM 841 N N . ILE A 1 105 ? 9.322 -1.011 4.099 1.00 93.69 105 ILE A N 1
ATOM 842 C CA . ILE A 1 105 ? 8.941 -2.365 3.677 1.00 93.69 105 ILE A CA 1
ATOM 843 C C . ILE A 1 105 ? 9.817 -3.443 4.334 1.00 93.69 105 ILE A C 1
ATOM 845 O O . ILE A 1 105 ? 9.363 -4.583 4.477 1.00 93.69 105 ILE A O 1
ATOM 849 N N . GLU A 1 106 ? 11.021 -3.113 4.807 1.00 88.88 106 GLU A N 1
ATOM 850 C CA . GLU A 1 106 ? 11.881 -4.017 5.587 1.00 88.88 106 GLU A CA 1
ATOM 851 C C . GLU A 1 106 ? 11.141 -4.665 6.769 1.00 88.88 106 GLU A C 1
ATOM 853 O O . GLU A 1 106 ? 11.251 -5.879 6.959 1.00 88.88 106 GLU A O 1
ATOM 858 N N . ASP A 1 107 ? 10.262 -3.917 7.438 1.00 83.81 107 ASP A N 1
ATOM 859 C CA . ASP A 1 107 ? 9.494 -4.370 8.606 1.00 83.81 107 ASP A CA 1
ATOM 860 C C . ASP A 1 107 ? 8.231 -5.174 8.245 1.00 83.81 107 ASP A C 1
ATOM 862 O O . ASP A 1 107 ? 7.479 -5.618 9.119 1.00 83.81 107 ASP A O 1
ATOM 866 N N . SER A 1 108 ? 7.934 -5.351 6.953 1.00 82.88 108 SER A N 1
ATOM 867 C CA . SER A 1 108 ? 6.755 -6.111 6.525 1.00 82.88 108 SER A CA 1
ATOM 868 C C . SER A 1 108 ? 6.884 -7.600 6.858 1.00 82.88 108 SER A C 1
ATOM 870 O O . SER A 1 108 ? 7.929 -8.223 6.639 1.00 82.88 108 SER A O 1
ATOM 872 N N . ALA A 1 109 ? 5.780 -8.179 7.346 1.00 83.88 109 ALA A N 1
ATOM 873 C CA . ALA A 1 109 ? 5.712 -9.561 7.818 1.00 83.88 109 ALA A CA 1
ATOM 874 C C . ALA A 1 109 ? 5.916 -10.588 6.695 1.00 83.88 109 ALA A C 1
ATOM 876 O O . ALA A 1 109 ? 6.365 -11.706 6.940 1.00 83.88 109 ALA A O 1
ATOM 877 N N . SER A 1 110 ? 5.556 -10.244 5.459 1.00 92.50 110 SER A N 1
ATOM 878 C CA . SER A 1 110 ? 5.773 -11.096 4.290 1.00 92.50 110 SER A CA 1
ATOM 879 C C . SER A 1 110 ? 6.086 -10.247 3.065 1.00 92.50 110 SER A C 1
ATOM 881 O O . SER A 1 110 ? 5.465 -9.207 2.852 1.00 92.50 110 SER A O 1
ATOM 883 N N . LYS A 1 111 ? 7.042 -10.712 2.259 1.00 94.88 111 LYS A N 1
ATOM 884 C CA . LYS A 1 111 ? 7.501 -10.062 1.029 1.00 94.88 111 LYS A CA 1
ATOM 885 C C . LYS A 1 111 ? 7.408 -11.077 -0.108 1.00 94.88 111 LYS A C 1
ATOM 887 O O . LYS A 1 111 ? 8.004 -12.147 -0.017 1.00 94.88 111 LYS A O 1
ATOM 892 N N . TYR A 1 112 ? 6.658 -10.748 -1.150 1.00 95.62 112 TYR A N 1
ATOM 893 C CA . TYR A 1 112 ? 6.490 -11.562 -2.347 1.00 95.62 112 TYR A CA 1
ATOM 894 C C . TYR A 1 112 ? 7.125 -10.841 -3.528 1.00 95.62 112 TYR A C 1
ATOM 896 O O . TYR A 1 112 ? 6.689 -9.754 -3.895 1.00 95.62 112 TYR A O 1
ATOM 904 N N . PHE A 1 113 ? 8.142 -11.451 -4.128 1.00 93.38 113 PHE A N 1
ATOM 905 C CA . PHE A 1 113 ? 8.736 -10.956 -5.365 1.00 93.38 113 PHE A CA 1
ATOM 906 C C . PHE A 1 113 ? 7.934 -11.498 -6.546 1.00 93.38 113 PHE A C 1
ATOM 908 O O . PHE A 1 113 ? 7.795 -12.713 -6.691 1.00 93.38 113 PHE A O 1
ATOM 915 N N . VAL A 1 114 ? 7.377 -10.606 -7.360 1.00 93.44 114 VAL A N 1
ATOM 916 C CA . VAL A 1 114 ? 6.515 -10.960 -8.491 1.00 93.44 114 VAL A CA 1
ATOM 917 C C . VAL A 1 114 ? 7.167 -10.480 -9.780 1.00 93.44 114 VAL A C 1
ATOM 919 O O . VAL A 1 114 ? 7.557 -9.320 -9.907 1.00 93.44 114 VAL A O 1
ATOM 922 N N . THR A 1 115 ? 7.282 -11.386 -10.743 1.00 91.38 115 THR A N 1
ATOM 923 C CA . THR A 1 115 ? 7.909 -11.1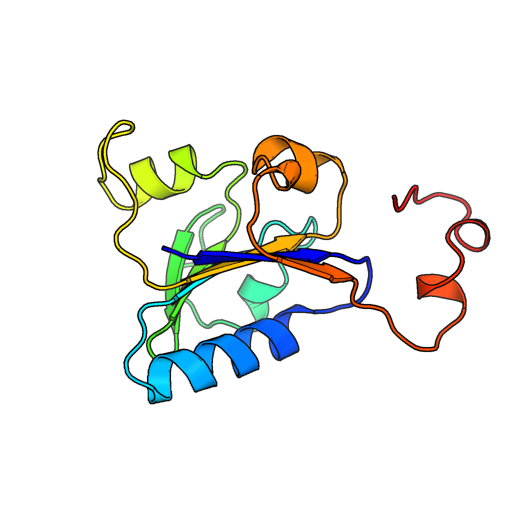43 -12.044 1.00 91.38 115 THR A CA 1
ATOM 924 C C . THR A 1 115 ? 7.177 -11.928 -13.135 1.00 91.38 115 THR A C 1
ATOM 926 O O . THR A 1 115 ? 6.328 -12.767 -12.823 1.00 91.38 115 THR A O 1
ATOM 929 N N . SER A 1 116 ? 7.494 -11.661 -14.402 1.00 88.81 116 SER A N 1
ATOM 930 C CA . SER A 1 116 ? 7.083 -12.514 -15.522 1.00 88.81 116 SER A CA 1
ATOM 931 C C . SER A 1 116 ? 8.220 -13.458 -15.929 1.00 88.81 116 SER A C 1
ATOM 933 O O . SER A 1 116 ? 9.339 -13.370 -15.427 1.00 88.81 116 SER A O 1
ATOM 935 N N . PHE A 1 117 ? 7.938 -14.372 -16.858 1.00 88.88 117 PHE A N 1
ATOM 936 C CA . PHE A 1 117 ? 8.965 -15.220 -17.472 1.00 88.88 117 PHE A CA 1
ATOM 937 C C . PHE A 1 117 ? 9.809 -14.484 -18.522 1.00 88.88 117 PHE A C 1
ATOM 939 O O . PHE A 1 117 ? 10.767 -15.054 -19.047 1.00 88.88 117 PHE A O 1
ATOM 946 N N . ASP A 1 118 ? 9.475 -13.230 -18.835 1.00 86.50 118 ASP A N 1
ATOM 947 C CA . ASP A 1 118 ? 10.227 -12.456 -19.808 1.00 86.50 118 ASP A CA 1
ATOM 948 C C . ASP A 1 118 ? 11.546 -12.003 -19.191 1.00 86.50 118 ASP A C 1
ATOM 950 O O . ASP A 1 118 ? 11.595 -11.407 -18.113 1.00 86.50 118 ASP A O 1
ATOM 954 N N . LEU A 1 119 ? 12.627 -12.230 -19.934 1.00 84.56 119 LEU A N 1
ATOM 955 C CA . LEU A 1 119 ? 13.994 -11.900 -19.529 1.00 84.56 119 LEU A CA 1
ATOM 956 C C . LEU A 1 119 ? 14.153 -10.454 -19.045 1.00 84.56 119 LEU A C 1
ATOM 958 O O . LEU A 1 119 ? 14.966 -10.204 -18.163 1.00 84.56 119 LEU A O 1
ATOM 962 N N . ILE A 1 120 ? 13.361 -9.523 -19.580 1.00 81.50 120 ILE A N 1
ATOM 963 C CA . ILE A 1 120 ? 13.375 -8.112 -19.187 1.00 81.50 120 ILE A CA 1
ATOM 964 C C . ILE A 1 120 ? 13.008 -7.913 -17.703 1.00 81.50 120 ILE A C 1
ATOM 966 O O . ILE A 1 120 ? 13.644 -7.114 -17.026 1.00 81.50 120 ILE A O 1
ATOM 970 N N . TYR A 1 121 ? 12.057 -8.677 -17.155 1.00 80.38 121 TYR A N 1
ATOM 971 C CA . TYR A 1 121 ? 11.622 -8.554 -15.756 1.00 80.38 121 TYR A CA 1
ATOM 972 C C . TYR A 1 121 ? 12.453 -9.413 -14.790 1.00 80.38 121 TYR A C 1
ATOM 974 O O . TYR A 1 121 ? 12.305 -9.297 -13.572 1.00 80.38 121 TYR A O 1
ATOM 982 N N . ILE A 1 122 ? 13.316 -10.281 -15.323 1.00 78.62 122 ILE A N 1
ATOM 983 C CA . ILE A 1 122 ? 14.184 -11.184 -14.554 1.00 78.62 122 ILE A CA 1
ATOM 984 C C . ILE A 1 122 ? 15.618 -10.656 -14.500 1.00 78.62 122 ILE A C 1
ATOM 986 O O . ILE A 1 122 ? 16.301 -10.830 -13.494 1.00 78.62 122 ILE A O 1
ATOM 990 N N . ASN A 1 123 ? 16.091 -10.039 -15.583 1.00 76.62 123 ASN A N 1
ATOM 991 C CA . ASN A 1 123 ? 17.458 -9.571 -15.714 1.00 76.62 123 ASN A CA 1
ATOM 992 C C . ASN A 1 123 ? 17.501 -8.041 -15.876 1.00 76.62 123 ASN A C 1
ATOM 994 O O . ASN A 1 123 ? 17.428 -7.542 -17.004 1.00 76.62 123 ASN A O 1
ATOM 998 N N . PRO A 1 124 ? 17.706 -7.296 -14.771 1.00 63.38 124 PRO A N 1
ATOM 999 C CA . PRO A 1 124 ? 17.791 -5.837 -14.786 1.00 63.38 124 PRO A CA 1
ATOM 1000 C C . PRO A 1 124 ? 18.871 -5.295 -15.728 1.00 63.38 124 PRO A C 1
ATOM 1002 O O . PRO A 1 124 ? 18.723 -4.204 -16.266 1.00 63.38 124 PRO A O 1
ATOM 1005 N N . SER A 1 125 ? 19.935 -6.065 -15.999 1.00 67.31 125 SER A N 1
ATOM 1006 C CA . SER A 1 125 ? 21.016 -5.631 -16.899 1.00 67.31 125 SER A CA 1
ATOM 1007 C C . SER A 1 125 ? 20.597 -5.505 -18.368 1.00 67.31 125 SER A C 1
ATOM 1009 O O . SER A 1 125 ? 21.282 -4.841 -19.144 1.00 67.31 125 SER A O 1
ATOM 1011 N N . LEU A 1 126 ? 19.464 -6.102 -18.758 1.00 62.69 126 LEU A N 1
ATOM 1012 C CA . LEU A 1 126 ? 18.890 -5.944 -20.097 1.00 62.69 126 LEU A CA 1
ATOM 1013 C C . LEU A 1 126 ? 18.130 -4.616 -20.257 1.00 62.69 126 LEU A C 1
ATOM 1015 O O . LEU A 1 126 ? 17.784 -4.247 -21.379 1.00 62.69 126 LEU A O 1
ATOM 1019 N N . TYR A 1 127 ? 17.918 -3.876 -19.164 1.00 60.38 127 TYR A N 1
ATOM 1020 C CA . TYR A 1 127 ? 17.441 -2.499 -19.176 1.00 60.38 127 TYR A CA 1
ATOM 1021 C C . TYR A 1 127 ? 18.622 -1.528 -19.083 1.00 60.38 127 TYR A C 1
ATOM 1023 O O . TYR A 1 127 ? 19.145 -1.237 -18.009 1.00 60.38 127 TYR A O 1
ATOM 1031 N N . SER A 1 128 ? 19.005 -0.935 -20.213 1.00 51.28 128 SER A N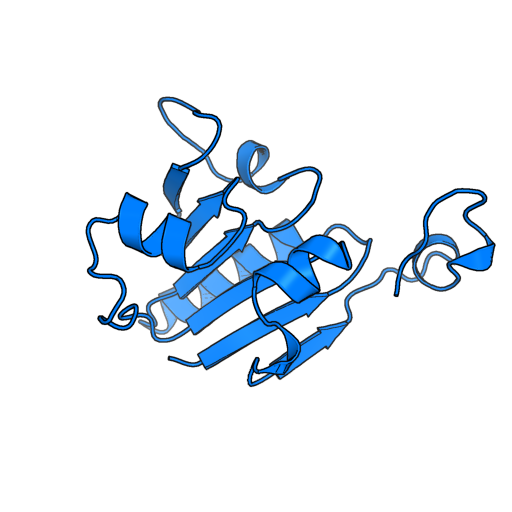 1
ATOM 1032 C CA . SER A 1 128 ? 19.873 0.244 -20.238 1.00 51.28 128 SER A CA 1
ATOM 1033 C C . SER A 1 128 ? 19.101 1.470 -19.723 1.00 51.28 128 SER A C 1
ATOM 1035 O O . SER A 1 128 ? 18.655 2.298 -20.515 1.00 51.28 128 SER A O 1
ATOM 1037 N N . GLY A 1 129 ? 18.872 1.565 -18.410 1.00 53.00 129 GLY A N 1
ATOM 1038 C CA . GLY A 1 129 ? 18.299 2.773 -17.801 1.00 53.00 129 GLY A CA 1
ATOM 1039 C C . GLY A 1 129 ? 17.393 2.599 -16.584 1.00 53.00 129 GLY A C 1
ATOM 1040 O O . GLY A 1 129 ? 16.890 3.611 -16.104 1.00 53.00 129 GLY A O 1
ATOM 1041 N N . VAL A 1 130 ? 17.168 1.384 -16.068 1.00 47.09 130 VAL A N 1
ATOM 1042 C CA . VAL A 1 130 ? 16.303 1.195 -14.889 1.00 47.09 130 VAL A CA 1
ATOM 1043 C C . VAL A 1 130 ? 16.975 0.272 -13.878 1.00 47.09 130 VAL A C 1
ATOM 1045 O O . VAL A 1 130 ? 17.096 -0.928 -14.103 1.00 47.09 130 VAL A O 1
ATOM 1048 N N . ASN A 1 131 ? 17.418 0.845 -12.757 1.00 41.47 131 ASN A N 1
ATOM 1049 C CA . ASN A 1 131 ? 17.863 0.077 -11.597 1.00 41.47 131 ASN A CA 1
ATOM 1050 C C . ASN A 1 131 ? 16.625 -0.503 -10.903 1.00 41.47 131 ASN A C 1
ATOM 1052 O O . ASN A 1 131 ? 15.920 0.218 -10.198 1.00 41.47 131 ASN A O 1
ATOM 1056 N N . PHE A 1 132 ? 16.361 -1.791 -11.101 1.00 51.59 132 PHE A N 1
ATOM 1057 C CA . PHE A 1 132 ? 15.499 -2.557 -10.205 1.00 51.59 132 PHE A CA 1
ATOM 1058 C C . PHE A 1 132 ? 16.387 -3.337 -9.241 1.00 51.59 132 PHE A C 1
ATOM 1060 O O . PHE A 1 132 ? 17.264 -4.046 -9.722 1.00 51.59 132 PHE A O 1
ATOM 1067 N N . PHE A 1 133 ? 16.116 -3.160 -7.941 1.00 49.34 133 PHE A N 1
ATOM 1068 C CA . PHE A 1 133 ? 16.652 -3.877 -6.771 1.00 49.34 133 PHE A CA 1
ATOM 1069 C C . PHE A 1 133 ? 18.109 -4.355 -6.851 1.00 49.34 133 PHE A C 1
ATOM 1071 O O . PHE A 1 133 ? 18.381 -5.390 -7.495 1.00 49.34 133 PHE A O 1
#

Sequence (133 aa):
MKKISFIGAYDKTDLIIYIARLLVAMKKSVLVVDATVNQKAKYVVPVINPSKTYVTEFEGIDVAIGFNKISDIKNYIGIDENEDLKYDYIFYDIDSLESFTNYNIEDSASKYFVTSFDLIYINPSLYSGVNFF